Protein AF-A0A7C7GEC5-F1 (afdb_monomer_lite)

Radius of gyration: 15.91 Å; chains: 1; bounding box: 37×34×43 Å

Foldseek 3Di:
DDKDFDWDADPVQQATERPDIDDDDPLVRCLVVVVVQVVCVVVVNDDVVVSLVVVDVVVDPPDDSVNSVVVSVVVVVVVVVSVVDDHDYHHVVCVVDPDPPD

Secondary structure (DSSP, 8-state):
-EEEEEEEEETTTTEEEEEEEEEE-HHHHHHH-HHHHHHHHHTTSS-HHHHHHHHHHHH-TT--HHHHHHHHHHHHHHHHHHTTS--EEE-GGGTTS-----

Sequence (102 aa):
MDCHEVWAYDDKKKIQKLADIIPLCKSCHLVKHPGFAMLLANEGKYNFDKLIRHFLKINGNGITEEDFMVYMQHQFEQQDERNQHKWTQDISFIYDYDVDLF

Structure (mmCIF, N/CA/C/O backb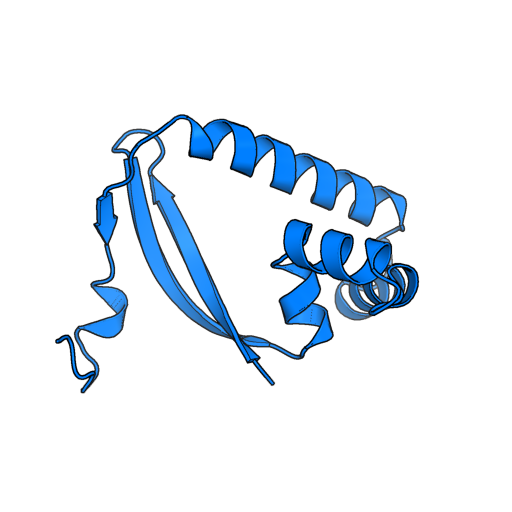one):
data_AF-A0A7C7GEC5-F1
#
_entry.id   AF-A0A7C7GEC5-F1
#
loop_
_atom_site.group_PDB
_atom_site.id
_atom_site.type_symbol
_atom_site.label_atom_id
_atom_site.label_alt_id
_atom_site.label_comp_id
_atom_site.label_asym_id
_atom_site.label_entity_id
_atom_site.label_seq_id
_atom_site.pdbx_PDB_ins_code
_atom_site.Cartn_x
_atom_site.Cartn_y
_atom_site.Cartn_z
_atom_site.occupancy
_atom_site.B_iso_or_equiv
_atom_site.auth_seq_id
_atom_site.auth_comp_id
_atom_site.auth_asym_id
_atom_site.auth_atom_id
_atom_site.pdbx_PDB_model_num
ATOM 1 N N . MET A 1 1 ? -10.694 -12.010 4.970 1.00 83.88 1 MET A N 1
ATOM 2 C CA . MET A 1 1 ? -9.238 -12.195 4.959 1.00 83.88 1 MET A CA 1
ATOM 3 C C . MET A 1 1 ? -8.882 -11.977 3.522 1.00 83.88 1 MET A C 1
ATOM 5 O O . MET A 1 1 ? -9.563 -12.548 2.679 1.00 83.88 1 MET A O 1
ATOM 9 N N . ASP A 1 2 ? -7.948 -11.076 3.279 1.00 93.56 2 ASP A N 1
ATOM 10 C CA . ASP A 1 2 ? -7.696 -10.513 1.961 1.00 93.56 2 ASP A CA 1
ATOM 11 C C . ASP A 1 2 ? -6.214 -10.750 1.649 1.00 93.56 2 ASP A C 1
ATOM 13 O O . ASP A 1 2 ? -5.374 -10.664 2.550 1.00 93.56 2 ASP A O 1
ATOM 17 N N . CYS A 1 3 ? -5.900 -11.099 0.406 1.00 94.75 3 CYS A N 1
ATOM 18 C CA . CYS A 1 3 ? -4.521 -11.277 -0.037 1.00 94.75 3 CYS A CA 1
ATOM 19 C C . CYS A 1 3 ? -3.882 -9.910 -0.277 1.00 94.75 3 CYS A C 1
ATOM 21 O O . CYS A 1 3 ? -4.491 -9.052 -0.909 1.00 94.75 3 CYS A O 1
ATOM 23 N N . HIS A 1 4 ? -2.661 -9.728 0.217 1.00 96.44 4 HIS A N 1
ATOM 24 C CA . HIS A 1 4 ? -1.879 -8.520 0.012 1.00 96.44 4 HIS A CA 1
ATOM 25 C C . HIS A 1 4 ? -0.555 -8.851 -0.666 1.00 96.44 4 HIS A C 1
ATOM 27 O O . HIS A 1 4 ? 0.206 -9.691 -0.184 1.00 96.44 4 HIS A O 1
ATOM 33 N N . GLU A 1 5 ? -0.287 -8.164 -1.767 1.00 96.19 5 GLU A N 1
ATOM 34 C CA . GLU A 1 5 ? 0.961 -8.255 -2.513 1.00 96.19 5 GLU A CA 1
ATOM 35 C C . GLU A 1 5 ? 2.060 -7.477 -1.783 1.00 96.1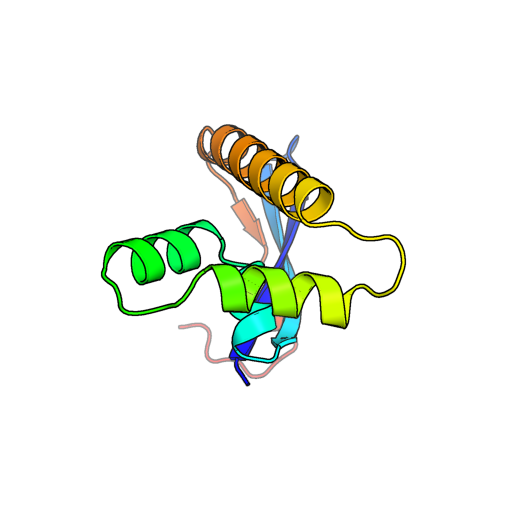9 5 GLU A C 1
ATOM 37 O O . GLU A 1 5 ? 1.914 -6.290 -1.483 1.00 96.19 5 GLU A O 1
ATOM 42 N N . VAL A 1 6 ? 3.185 -8.132 -1.519 1.00 97.00 6 VAL A N 1
ATOM 43 C CA . VAL A 1 6 ? 4.370 -7.498 -0.944 1.00 97.00 6 VAL A CA 1
ATOM 44 C C . VAL A 1 6 ? 5.347 -7.207 -2.072 1.00 97.00 6 VAL A C 1
ATOM 46 O O . VAL A 1 6 ? 5.855 -8.120 -2.718 1.00 97.00 6 VAL A O 1
ATOM 49 N N . TRP A 1 7 ? 5.632 -5.927 -2.294 1.00 97.19 7 TRP A N 1
ATOM 50 C CA . TRP A 1 7 ? 6.497 -5.467 -3.377 1.00 97.19 7 TRP A CA 1
ATOM 51 C C . TRP A 1 7 ? 7.852 -4.989 -2.845 1.00 97.19 7 TRP A C 1
ATOM 53 O O . TRP A 1 7 ? 7.916 -4.164 -1.933 1.00 97.19 7 TRP A O 1
ATOM 63 N N . ALA A 1 8 ? 8.937 -5.473 -3.447 1.00 97.44 8 ALA A N 1
ATOM 64 C CA . ALA A 1 8 ? 10.284 -4.936 -3.285 1.00 97.44 8 ALA A CA 1
ATOM 65 C C . ALA A 1 8 ? 10.625 -4.018 -4.468 1.00 97.44 8 ALA A C 1
ATOM 67 O O . ALA A 1 8 ? 10.252 -4.298 -5.606 1.00 97.44 8 ALA A O 1
ATOM 68 N N . TYR A 1 9 ? 11.356 -2.934 -4.210 1.00 97.31 9 TYR A N 1
ATOM 69 C CA . TYR A 1 9 ? 11.688 -1.932 -5.223 1.00 97.31 9 TYR A CA 1
ATOM 70 C C . TYR A 1 9 ? 13.208 -1.774 -5.340 1.00 97.31 9 TYR A C 1
ATOM 72 O O . TYR A 1 9 ? 13.891 -1.537 -4.346 1.00 97.31 9 TYR A O 1
ATOM 80 N N . ASP A 1 10 ? 13.738 -1.896 -6.560 1.00 97.50 10 ASP A N 1
ATOM 81 C CA . ASP A 1 10 ? 15.074 -1.412 -6.929 1.00 97.50 10 ASP A CA 1
ATOM 82 C C . ASP A 1 10 ? 14.898 -0.070 -7.649 1.00 97.50 10 ASP A C 1
ATOM 84 O O . ASP A 1 10 ? 14.705 -0.019 -8.868 1.00 97.50 10 ASP A O 1
ATOM 88 N N . ASP A 1 11 ? 14.940 1.031 -6.892 1.00 95.38 11 ASP A N 1
ATOM 89 C CA . ASP A 1 11 ? 14.716 2.380 -7.423 1.00 95.38 11 ASP A CA 1
ATOM 90 C C . ASP A 1 11 ? 15.811 2.832 -8.410 1.00 95.38 11 ASP A C 1
ATOM 92 O O . ASP A 1 11 ? 15.593 3.780 -9.165 1.00 95.38 11 ASP A O 1
ATOM 96 N N . LYS A 1 12 ? 16.976 2.167 -8.461 1.00 96.25 12 LYS A N 1
ATOM 97 C CA . LYS A 1 12 ? 18.041 2.489 -9.429 1.00 96.25 12 LYS A CA 1
ATOM 98 C C . LYS A 1 12 ? 17.783 1.833 -10.778 1.00 96.25 12 LYS A C 1
ATOM 100 O O . LYS A 1 12 ? 17.916 2.486 -11.809 1.00 96.25 12 LYS A O 1
ATOM 105 N N . LYS A 1 13 ? 17.417 0.549 -10.775 1.00 97.75 13 LYS A N 1
ATOM 106 C CA . LYS A 1 13 ? 17.105 -0.211 -11.998 1.00 97.75 13 LYS A CA 1
ATOM 107 C C . LYS A 1 13 ? 15.649 -0.070 -12.438 1.00 97.75 13 LYS A C 1
ATOM 109 O O . LYS A 1 13 ? 15.306 -0.541 -13.517 1.00 97.75 13 LYS A O 1
ATOM 114 N N . LYS A 1 14 ? 14.811 0.562 -11.612 1.00 98.00 14 LYS A N 1
ATOM 115 C CA . LYS A 1 14 ? 13.359 0.676 -11.790 1.00 98.00 14 LYS A CA 1
ATOM 116 C C . LYS A 1 14 ? 12.696 -0.694 -11.951 1.00 98.00 14 LYS A C 1
ATOM 118 O O . LYS A 1 14 ? 11.890 -0.907 -12.855 1.00 98.00 14 LYS A O 1
ATOM 123 N N . ILE A 1 15 ? 13.043 -1.621 -11.055 1.00 98.25 15 ILE A N 1
ATOM 124 C CA . ILE A 1 15 ? 12.418 -2.948 -10.965 1.00 98.25 15 ILE A CA 1
ATOM 125 C C . ILE A 1 15 ? 11.482 -2.977 -9.757 1.00 98.25 15 ILE A C 1
ATOM 127 O O . ILE A 1 15 ? 11.915 -2.727 -8.634 1.00 98.25 15 ILE A O 1
ATOM 131 N N . GLN A 1 16 ? 10.211 -3.289 -9.998 1.00 98.31 16 GLN A N 1
ATOM 132 C CA . GLN A 1 16 ? 9.210 -3.568 -8.974 1.00 98.31 16 GLN A CA 1
ATOM 133 C C . GLN A 1 16 ? 9.023 -5.085 -8.938 1.00 98.31 16 GLN A C 1
ATOM 135 O O . GLN A 1 16 ? 8.466 -5.667 -9.865 1.00 98.31 16 GLN A O 1
ATOM 140 N N . LYS A 1 17 ? 9.517 -5.735 -7.889 1.00 98.06 17 LYS A N 1
ATOM 141 C CA . LYS A 1 17 ? 9.494 -7.188 -7.758 1.00 98.06 17 LYS A CA 1
ATOM 142 C C . LYS A 1 17 ? 8.409 -7.630 -6.788 1.00 98.06 17 LYS A C 1
ATOM 144 O O . LYS A 1 17 ? 8.400 -7.175 -5.645 1.00 98.06 17 LYS A O 1
ATOM 149 N N . LEU A 1 18 ? 7.531 -8.532 -7.219 1.00 97.56 18 LEU A N 1
ATOM 150 C CA . LEU A 1 18 ? 6.621 -9.233 -6.319 1.00 97.56 18 LEU A CA 1
ATOM 151 C C . LEU A 1 18 ? 7.474 -10.146 -5.443 1.00 97.56 18 LEU A C 1
ATOM 153 O O . LEU A 1 18 ? 8.149 -11.041 -5.947 1.00 97.56 18 LEU A O 1
ATOM 157 N N . ALA A 1 19 ? 7.519 -9.855 -4.150 1.00 97.38 19 ALA A N 1
ATOM 158 C CA . ALA A 1 19 ? 8.359 -10.563 -3.196 1.00 97.38 19 ALA A CA 1
ATOM 159 C C . ALA A 1 19 ? 7.580 -11.636 -2.436 1.00 97.38 19 ALA A C 1
ATOM 161 O O . ALA A 1 19 ? 8.159 -12.663 -2.095 1.00 97.38 19 ALA A O 1
ATOM 162 N N . ASP A 1 20 ? 6.300 -11.381 -2.155 1.00 96.12 20 ASP A N 1
ATOM 163 C CA . ASP A 1 20 ? 5.436 -12.298 -1.416 1.00 96.12 20 ASP A CA 1
ATOM 164 C C . ASP A 1 20 ? 3.948 -11.968 -1.637 1.00 96.12 20 ASP A C 1
ATOM 166 O O . ASP A 1 20 ? 3.602 -10.874 -2.095 1.00 96.12 20 ASP A O 1
ATOM 170 N N . ILE A 1 21 ? 3.063 -12.889 -1.257 1.00 95.25 21 ILE A N 1
ATOM 171 C CA . ILE A 1 21 ? 1.617 -12.670 -1.142 1.00 95.25 21 ILE A CA 1
ATOM 172 C C . ILE A 1 21 ? 1.178 -13.167 0.234 1.00 95.25 21 ILE A C 1
ATOM 174 O O . ILE A 1 21 ? 1.153 -14.367 0.502 1.00 95.25 21 ILE A O 1
ATOM 178 N N . ILE A 1 22 ? 0.775 -12.243 1.106 1.00 95.88 22 ILE A N 1
ATOM 179 C CA . ILE A 1 22 ? 0.432 -12.564 2.495 1.00 95.88 22 ILE A CA 1
ATOM 180 C C . ILE A 1 22 ? -1.067 -12.397 2.770 1.00 95.88 22 ILE A C 1
ATOM 182 O O . ILE A 1 22 ? -1.695 -11.464 2.261 1.00 95.88 22 ILE A O 1
ATOM 186 N N . PRO A 1 23 ? -1.676 -13.256 3.606 1.00 96.62 23 PRO A N 1
ATOM 187 C CA . PRO A 1 23 ? -3.062 -13.088 4.009 1.00 96.62 23 PRO A CA 1
ATOM 188 C C . PRO A 1 23 ? -3.170 -12.079 5.162 1.00 96.62 23 PRO A C 1
ATOM 190 O O . PRO A 1 23 ? -2.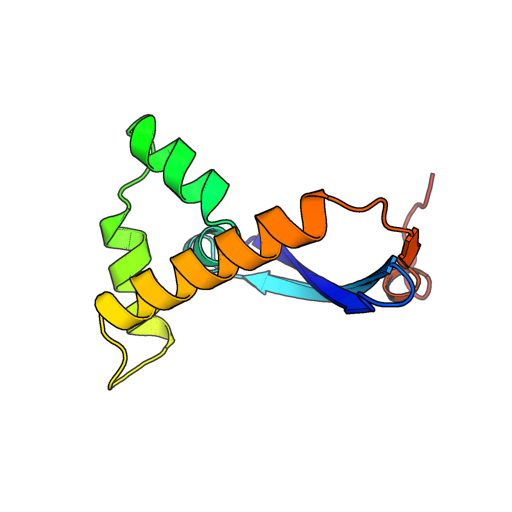564 -12.244 6.221 1.00 96.62 23 PRO A O 1
ATOM 193 N N . LEU A 1 24 ? -3.995 -11.047 4.992 1.00 97.00 24 LEU A N 1
ATOM 194 C CA . LEU A 1 24 ? -4.248 -10.019 6.002 1.00 97.00 24 LEU A CA 1
ATOM 195 C C . LEU A 1 24 ? -5.719 -9.990 6.428 1.00 97.00 24 LEU A C 1
ATOM 197 O O . LEU A 1 24 ? -6.641 -10.330 5.680 1.00 97.00 24 LEU A O 1
ATOM 201 N N . CYS A 1 25 ? -5.979 -9.555 7.664 1.00 96.44 25 CYS A N 1
ATOM 202 C CA . CYS A 1 25 ? -7.339 -9.168 8.030 1.00 96.44 25 CYS A CA 1
ATOM 203 C C . CYS A 1 25 ? -7.734 -7.889 7.267 1.00 96.44 25 CYS A C 1
ATOM 205 O O . CYS A 1 25 ? -6.865 -7.105 6.893 1.00 96.44 25 CYS A O 1
ATOM 207 N N . LYS A 1 26 ? -9.038 -7.645 7.076 1.00 94.12 26 LYS A N 1
ATOM 208 C CA . LYS A 1 26 ? -9.535 -6.503 6.280 1.00 94.12 26 LYS A CA 1
ATOM 209 C C . LYS A 1 26 ? -8.960 -5.155 6.735 1.00 94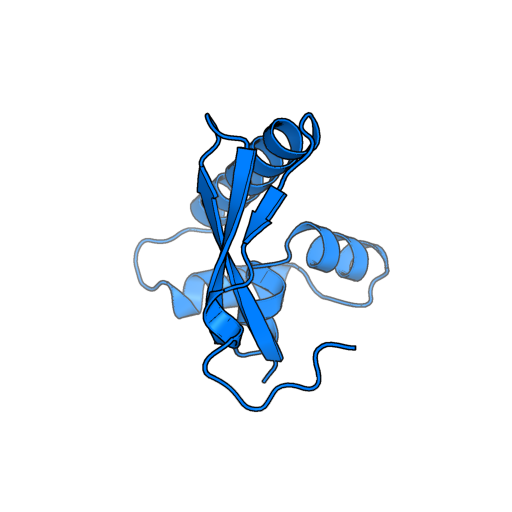.12 26 LYS A C 1
ATOM 211 O O . LYS A 1 26 ? -8.618 -4.316 5.913 1.00 94.12 26 LYS A O 1
ATOM 216 N N . SER A 1 27 ? -8.831 -4.949 8.046 1.00 95.38 27 SER A N 1
ATOM 217 C CA . SER A 1 27 ? -8.275 -3.709 8.596 1.00 95.38 27 SER A CA 1
ATOM 218 C C . SER A 1 27 ? -6.762 -3.604 8.383 1.00 95.38 27 SER A C 1
ATOM 220 O O . SER A 1 27 ? -6.303 -2.543 7.978 1.00 95.38 27 SER A O 1
ATOM 222 N N . CYS A 1 28 ? -5.997 -4.689 8.560 1.00 96.06 28 CYS A N 1
ATOM 223 C CA . CYS A 1 28 ? -4.572 -4.715 8.200 1.00 96.06 28 CYS A CA 1
ATOM 224 C C . CYS A 1 28 ? -4.366 -4.454 6.702 1.00 96.06 28 CYS A C 1
ATOM 226 O O . CYS A 1 28 ? -3.442 -3.742 6.327 1.00 96.06 28 CYS A O 1
ATOM 228 N N . HIS A 1 29 ? -5.233 -5.005 5.853 1.00 96.50 29 HIS A N 1
ATOM 229 C CA . HIS A 1 29 ? -5.180 -4.793 4.412 1.00 96.50 29 HIS A CA 1
ATOM 230 C C . HIS A 1 29 ? -5.450 -3.324 4.050 1.00 96.50 29 HIS A C 1
ATOM 232 O O . HIS A 1 29 ? -4.681 -2.720 3.312 1.00 96.50 29 HIS A O 1
ATOM 238 N N . LEU A 1 30 ? -6.465 -2.695 4.656 1.00 95.50 30 LEU A N 1
ATOM 239 C CA . LEU A 1 30 ? -6.733 -1.263 4.471 1.00 95.50 30 LEU A CA 1
ATOM 240 C C . LEU A 1 30 ? -5.593 -0.361 4.969 1.00 95.50 30 LEU A C 1
ATOM 242 O O . LEU A 1 30 ? -5.340 0.663 4.346 1.00 95.50 30 LEU A O 1
ATOM 246 N N . VAL A 1 31 ? -4.875 -0.739 6.036 1.00 95.31 31 VAL A N 1
ATOM 247 C CA . VAL A 1 31 ? -3.666 -0.011 6.482 1.00 95.31 31 VAL A CA 1
ATOM 248 C C . VAL A 1 31 ? -2.598 -0.001 5.384 1.00 95.31 31 VAL A C 1
ATOM 250 O O . VAL A 1 31 ? -1.899 0.994 5.224 1.00 95.31 31 VAL A O 1
ATOM 253 N N . LYS A 1 32 ? -2.480 -1.086 4.610 1.00 95.06 32 LYS A N 1
ATOM 254 C CA . LYS A 1 32 ? -1.551 -1.176 3.475 1.00 95.06 32 LYS A CA 1
ATOM 255 C C . LYS A 1 32 ? -2.038 -0.451 2.218 1.00 95.06 32 LYS A C 1
ATOM 257 O O . LYS A 1 32 ? -1.231 -0.185 1.335 1.00 95.06 32 LYS A O 1
ATOM 262 N N . HIS A 1 33 ? -3.320 -0.084 2.155 1.00 94.62 33 HIS A N 1
ATOM 263 C CA . HIS A 1 33 ? -3.917 0.693 1.065 1.00 94.62 33 HIS A CA 1
ATOM 264 C C . HIS A 1 33 ? -4.472 2.038 1.568 1.00 94.62 33 HIS A C 1
ATOM 266 O O . HIS A 1 33 ? -5.682 2.284 1.500 1.00 94.62 33 HIS A O 1
ATOM 272 N N . PRO A 1 34 ? -3.596 2.937 2.056 1.00 92.19 34 PRO A N 1
ATOM 273 C CA . PRO A 1 34 ? -3.993 4.173 2.725 1.00 92.19 34 PRO A CA 1
ATOM 274 C C . PRO A 1 34 ? -4.842 5.106 1.852 1.00 92.19 34 PRO A C 1
ATOM 276 O O . PRO A 1 34 ? -5.860 5.617 2.316 1.00 92.19 34 PRO A O 1
ATOM 279 N N . GLY A 1 35 ? -4.488 5.275 0.573 1.00 93.00 35 GLY A N 1
ATOM 280 C CA . GLY A 1 35 ? -5.264 6.101 -0.361 1.00 93.00 35 GLY A CA 1
ATOM 281 C C . GLY A 1 35 ? -6.689 5.579 -0.578 1.00 93.00 35 GLY A C 1
ATOM 282 O O . GLY A 1 35 ? -7.645 6.354 -0.583 1.00 93.00 35 GLY A O 1
ATOM 283 N N . PHE A 1 36 ? -6.860 4.257 -0.668 1.00 94.94 36 PHE A N 1
ATOM 284 C CA . PHE A 1 36 ? -8.186 3.644 -0.770 1.00 94.94 36 PHE A CA 1
ATOM 285 C C . PHE A 1 36 ? -8.976 3.780 0.537 1.00 94.94 36 PHE A C 1
ATOM 287 O O . PHE A 1 36 ? -10.157 4.125 0.512 1.00 94.94 36 PHE A O 1
ATOM 294 N N . ALA A 1 37 ? -8.330 3.578 1.688 1.00 94.69 37 ALA A N 1
ATOM 295 C CA . ALA A 1 37 ? -8.968 3.764 2.987 1.00 94.69 37 ALA A CA 1
ATOM 296 C C . ALA A 1 37 ? -9.471 5.206 3.191 1.00 94.69 37 ALA A C 1
ATOM 298 O O . ALA A 1 37 ? -10.576 5.401 3.703 1.00 94.69 37 ALA A O 1
ATOM 299 N N . MET A 1 38 ? -8.699 6.206 2.749 1.00 93.56 38 MET A N 1
ATOM 300 C CA . MET A 1 38 ? -9.104 7.615 2.768 1.00 93.56 38 MET A CA 1
ATOM 301 C C . MET A 1 38 ? -10.294 7.888 1.843 1.00 93.56 38 MET A C 1
ATOM 303 O O . MET A 1 38 ? -11.233 8.564 2.260 1.00 93.56 38 MET A O 1
ATOM 307 N N . LEU A 1 39 ? -10.302 7.326 0.628 1.00 95.88 39 LEU A N 1
ATOM 308 C CA . LEU A 1 39 ? -11.438 7.447 -0.292 1.00 95.88 39 LEU A CA 1
ATOM 309 C C . LEU A 1 39 ? -12.727 6.903 0.340 1.00 95.88 39 LEU A C 1
ATOM 311 O O . LEU A 1 39 ? -13.741 7.597 0.368 1.00 95.88 39 LEU A O 1
ATOM 315 N N . LEU A 1 40 ? -12.680 5.696 0.913 1.00 96.00 40 LEU A N 1
ATOM 316 C CA . LEU A 1 40 ? -13.841 5.103 1.582 1.00 96.00 40 LEU A CA 1
ATOM 317 C C . LEU A 1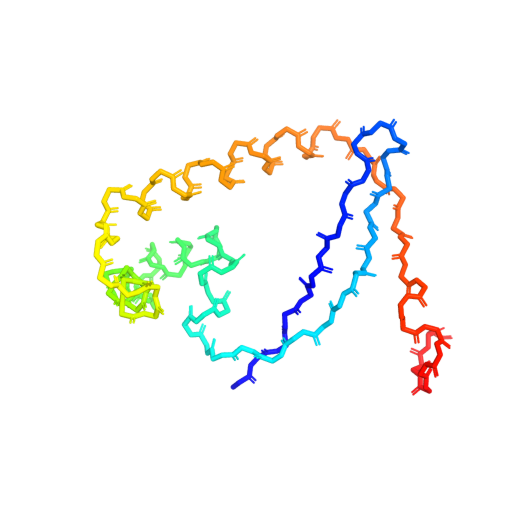 40 ? -14.325 5.943 2.769 1.00 96.00 40 LEU A C 1
ATOM 319 O O . LEU A 1 40 ? -15.531 6.032 3.003 1.00 96.00 40 LEU A O 1
ATOM 323 N N . ALA A 1 41 ? -13.403 6.537 3.531 1.00 95.19 41 ALA A N 1
ATOM 324 C CA . ALA A 1 41 ? -13.753 7.415 4.640 1.00 95.19 41 ALA A CA 1
ATOM 325 C C . ALA A 1 41 ? -14.434 8.702 4.155 1.00 95.19 41 ALA A C 1
ATOM 327 O O . ALA A 1 41 ? -15.466 9.085 4.702 1.00 95.19 41 ALA A O 1
ATOM 328 N N . ASN A 1 42 ? -13.916 9.316 3.088 1.00 96.00 42 ASN A N 1
ATOM 329 C CA . ASN A 1 42 ? -14.500 10.509 2.477 1.00 96.00 42 ASN A CA 1
ATOM 330 C C . ASN A 1 42 ? -15.909 10.252 1.912 1.00 96.00 42 ASN A C 1
ATOM 332 O O . ASN A 1 42 ? -16.782 11.110 1.984 1.00 96.00 42 ASN A O 1
ATOM 336 N N . GLU A 1 43 ? -16.159 9.046 1.404 1.00 97.44 43 GLU A N 1
ATOM 337 C CA . GLU A 1 43 ? -17.484 8.614 0.940 1.00 97.44 43 GLU A CA 1
ATOM 338 C C . GLU A 1 43 ? -18.428 8.179 2.080 1.00 97.44 43 GLU A C 1
ATOM 340 O O . GLU A 1 43 ? -19.545 7.731 1.819 1.00 97.44 43 GLU A O 1
ATOM 345 N N . GLY A 1 44 ? -17.990 8.240 3.343 1.00 95.88 44 GLY A N 1
ATOM 346 C CA . GLY A 1 44 ? -18.767 7.782 4.500 1.00 95.88 44 GLY A CA 1
ATOM 347 C C . GLY A 1 44 ? -18.949 6.260 4.577 1.00 95.88 44 GLY A C 1
ATOM 348 O O . GLY A 1 44 ? -19.731 5.766 5.390 1.00 95.88 44 GLY A O 1
ATOM 349 N N . LYS A 1 45 ? -18.227 5.493 3.752 1.00 95.44 45 LYS A N 1
ATOM 350 C CA . LYS A 1 45 ? -18.290 4.021 3.686 1.00 95.44 45 LYS A CA 1
ATOM 351 C C . LYS A 1 45 ? -17.384 3.344 4.711 1.00 95.44 45 LYS A C 1
ATOM 353 O O . LYS A 1 45 ? -17.489 2.137 4.928 1.00 95.44 45 LYS A O 1
ATOM 358 N N . TYR A 1 46 ? -16.489 4.101 5.339 1.00 94.25 46 TYR A N 1
ATOM 359 C CA . TYR A 1 46 ? -15.567 3.587 6.339 1.00 94.25 46 TYR A CA 1
ATOM 360 C C . TYR A 1 46 ? -15.281 4.623 7.432 1.00 94.25 46 TYR A C 1
ATOM 362 O O . TYR A 1 46 ? -15.311 5.823 7.195 1.00 94.25 46 TYR A O 1
ATOM 370 N N . ASN A 1 47 ? -15.001 4.160 8.651 1.00 94.50 47 ASN A N 1
ATOM 371 C CA . ASN A 1 47 ? -14.615 5.029 9.764 1.00 94.50 47 ASN A CA 1
ATOM 372 C C . ASN A 1 47 ? -13.090 4.981 9.918 1.00 94.50 47 ASN A C 1
ATOM 374 O O . ASN A 1 47 ? -12.547 3.948 10.318 1.00 94.50 47 ASN A O 1
ATOM 378 N N . PHE A 1 48 ? -12.415 6.087 9.609 1.00 93.44 48 PHE A N 1
ATOM 379 C CA . PHE A 1 48 ? -10.955 6.154 9.614 1.00 93.44 48 PHE A CA 1
ATOM 380 C C . PHE A 1 48 ? -10.351 5.948 11.015 1.00 93.44 48 PHE A C 1
ATOM 382 O O . PHE A 1 48 ? -9.381 5.207 11.149 1.00 93.44 48 PHE A O 1
ATOM 389 N N . ASP A 1 49 ? -10.999 6.427 12.082 1.00 94.56 49 ASP A N 1
ATOM 390 C CA . ASP A 1 49 ? -10.566 6.178 13.469 1.00 94.56 49 ASP A CA 1
ATOM 391 C C . ASP A 1 49 ? -10.538 4.684 13.817 1.00 94.56 49 ASP A C 1
ATOM 393 O O . ASP A 1 49 ? -9.760 4.237 14.661 1.00 94.56 49 ASP A O 1
ATOM 397 N N . LYS A 1 50 ? -11.395 3.858 13.190 1.00 95.06 50 LYS A N 1
ATOM 398 C CA . LYS A 1 50 ? -11.308 2.395 13.349 1.00 95.06 50 LYS A CA 1
ATOM 399 C C . LYS A 1 50 ? -10.007 1.845 12.769 1.00 95.06 50 LYS A C 1
ATOM 401 O O . LYS A 1 50 ? -9.493 0.880 13.327 1.00 95.06 50 LYS A O 1
ATOM 406 N N . LEU A 1 51 ? -9.485 2.432 11.691 1.00 95.06 51 LEU A N 1
ATOM 407 C CA . LEU A 1 51 ? -8.192 2.050 11.122 1.00 95.06 51 LEU A CA 1
ATOM 408 C C . LEU A 1 51 ? -7.052 2.406 12.069 1.00 95.06 51 LEU A C 1
ATOM 410 O O . LEU A 1 51 ? -6.237 1.539 12.367 1.00 95.06 51 LEU A O 1
ATOM 414 N N . ILE A 1 52 ? -7.061 3.636 12.590 1.00 95.56 52 ILE A N 1
ATOM 415 C CA . ILE A 1 52 ? -6.058 4.133 13.538 1.00 95.56 52 ILE A CA 1
ATOM 416 C C . ILE A 1 52 ? -6.028 3.226 14.771 1.00 95.56 52 ILE A C 1
ATOM 418 O O . ILE A 1 52 ? -5.011 2.604 15.066 1.00 95.56 52 ILE A O 1
ATOM 422 N N . ARG A 1 53 ? -7.177 3.016 15.430 1.00 95.88 53 ARG A N 1
ATOM 423 C CA . ARG A 1 53 ? -7.269 2.113 16.592 1.00 95.88 53 ARG A CA 1
ATOM 424 C C . ARG A 1 53 ? -6.799 0.693 16.285 1.00 95.88 53 ARG A C 1
ATOM 426 O O . ARG A 1 53 ? -6.208 0.045 17.146 1.00 95.88 53 ARG A O 1
ATOM 433 N N . HIS A 1 54 ? -7.079 0.187 15.084 1.00 96.19 54 HIS A N 1
ATOM 434 C CA . HIS A 1 54 ? -6.611 -1.132 14.676 1.00 96.19 54 HIS A CA 1
ATOM 435 C C . HIS A 1 54 ? -5.086 -1.170 14.527 1.00 96.19 54 HIS A C 1
ATOM 437 O O . HIS A 1 54 ? -4.458 -2.081 15.059 1.00 96.19 54 HIS A O 1
ATOM 443 N N . PHE A 1 55 ? -4.494 -0.172 13.869 1.00 96.50 55 PHE A N 1
ATOM 444 C CA . PHE A 1 55 ? -3.047 -0.042 13.726 1.00 96.50 55 PHE A CA 1
ATOM 445 C C . PHE A 1 55 ? -2.345 -0.007 15.086 1.00 96.50 55 PHE A C 1
ATOM 447 O O . PHE A 1 55 ? -1.426 -0.792 15.314 1.00 96.50 55 PHE A O 1
ATOM 454 N N . LEU A 1 56 ? -2.824 0.827 16.013 1.00 96.19 56 LEU A N 1
ATOM 455 C CA . LEU A 1 56 ? -2.270 0.922 17.367 1.00 96.19 56 LEU A CA 1
ATOM 456 C C . LEU A 1 56 ? -2.354 -0.417 18.105 1.00 96.19 56 LEU A C 1
ATOM 458 O O . LEU A 1 56 ? -1.374 -0.895 18.670 1.00 96.19 56 LEU A O 1
ATOM 462 N N . LYS A 1 57 ? -3.521 -1.071 18.048 1.00 96.19 57 LYS A N 1
ATOM 463 C CA . LYS A 1 57 ? -3.742 -2.367 18.699 1.00 96.19 57 LYS A CA 1
ATOM 464 C C . LYS A 1 57 ? -2.782 -3.446 18.192 1.00 96.19 57 LYS A C 1
ATOM 466 O O . LYS A 1 57 ? -2.327 -4.260 18.989 1.00 96.19 57 LYS A O 1
ATOM 471 N N . ILE A 1 58 ? -2.543 -3.504 16.881 1.00 96.19 58 ILE A N 1
ATOM 472 C CA . ILE A 1 58 ? -1.723 -4.557 16.267 1.00 96.19 58 ILE A CA 1
ATOM 473 C C . ILE A 1 58 ? -0.227 -4.316 16.489 1.00 96.19 58 ILE A C 1
ATOM 475 O O . ILE A 1 58 ? 0.496 -5.279 16.729 1.00 96.19 58 ILE A O 1
ATOM 479 N N . ASN A 1 59 ? 0.234 -3.064 16.441 1.00 94.25 59 ASN A N 1
ATOM 480 C CA . ASN A 1 59 ? 1.659 -2.747 16.588 1.00 94.25 59 ASN A CA 1
ATOM 481 C C . ASN A 1 59 ? 2.119 -2.616 18.054 1.00 94.25 59 ASN A C 1
ATOM 483 O O . ASN A 1 59 ? 3.316 -2.667 18.319 1.00 94.25 59 ASN A O 1
ATOM 487 N N . GLY A 1 60 ? 1.192 -2.539 19.013 1.00 87.81 60 GLY A N 1
ATOM 488 C CA . GLY A 1 60 ? 1.486 -2.697 20.438 1.00 87.81 60 GLY A CA 1
ATOM 489 C C . GLY A 1 60 ? 1.850 -1.405 21.174 1.00 87.81 60 GLY A C 1
ATOM 490 O O . GLY A 1 60 ? 1.574 -0.293 20.727 1.00 87.81 60 GLY A O 1
ATOM 491 N N . ASN A 1 61 ? 2.420 -1.568 22.370 1.00 84.44 61 ASN A N 1
ATOM 492 C CA . ASN A 1 61 ? 2.656 -0.472 23.310 1.00 84.44 61 ASN A CA 1
ATOM 493 C C . ASN A 1 61 ? 3.763 0.472 22.824 1.00 84.44 61 ASN A C 1
ATOM 495 O O . ASN A 1 61 ? 4.836 0.022 22.433 1.00 84.44 61 ASN A O 1
ATOM 499 N N . GLY A 1 62 ? 3.520 1.779 22.939 1.00 88.94 62 GLY A N 1
ATOM 500 C CA . GLY A 1 62 ? 4.476 2.829 22.579 1.00 88.94 62 GLY A CA 1
ATOM 501 C C . GLY A 1 62 ? 4.260 3.433 21.192 1.00 88.94 62 GLY A C 1
ATOM 502 O O . GLY A 1 62 ? 4.860 4.460 20.910 1.00 88.94 62 GLY A O 1
ATOM 503 N N . ILE A 1 63 ? 3.379 2.850 20.371 1.00 95.06 63 ILE A N 1
ATOM 504 C CA . ILE A 1 63 ? 2.918 3.461 19.120 1.00 95.06 63 ILE A CA 1
ATOM 505 C C . ILE A 1 63 ? 1.744 4.392 19.420 1.00 95.06 63 ILE A C 1
ATOM 507 O O . ILE A 1 63 ? 0.805 4.029 20.133 1.00 95.06 63 ILE A O 1
ATOM 511 N N . THR A 1 64 ? 1.802 5.592 18.865 1.00 95.81 64 THR A N 1
ATOM 512 C CA . THR A 1 64 ? 0.823 6.664 19.033 1.00 95.81 64 THR A CA 1
ATOM 513 C C . THR A 1 64 ? 0.079 6.948 17.730 1.00 95.81 64 THR A C 1
ATOM 515 O O . THR A 1 64 ? 0.452 6.475 16.655 1.00 95.81 64 THR A O 1
ATOM 518 N N . GLU A 1 65 ? -1.006 7.720 17.810 1.00 95.50 65 GLU A N 1
ATOM 519 C CA . GLU A 1 65 ? -1.698 8.202 16.607 1.00 95.50 65 GLU A CA 1
ATOM 520 C C . GLU A 1 65 ? -0.775 9.062 15.735 1.00 95.50 65 GLU A C 1
ATOM 522 O O . GLU A 1 65 ? -0.851 8.978 14.513 1.00 95.50 65 GLU A O 1
ATOM 527 N N . GLU A 1 66 ? 0.150 9.806 16.347 1.00 96.38 66 GLU A N 1
ATOM 528 C CA . GLU A 1 66 ? 1.162 10.581 15.626 1.00 96.38 66 GLU A CA 1
ATOM 529 C C . GLU A 1 66 ? 2.077 9.669 14.801 1.00 96.38 66 GLU A C 1
ATOM 531 O O . GLU A 1 66 ? 2.304 9.932 13.625 1.00 96.38 66 GLU A O 1
ATOM 536 N N . ASP A 1 67 ? 2.520 8.537 15.359 1.00 95.75 67 ASP A N 1
ATOM 537 C CA . ASP A 1 67 ? 3.333 7.563 14.617 1.00 95.75 67 ASP A CA 1
ATOM 538 C C . ASP A 1 67 ? 2.582 6.997 13.407 1.00 95.75 67 ASP A C 1
ATOM 540 O O . ASP A 1 67 ? 3.171 6.766 12.349 1.00 95.75 67 ASP A O 1
ATOM 544 N N . PHE A 1 68 ? 1.266 6.792 13.539 1.00 95.00 68 PHE A N 1
ATOM 545 C CA . PHE A 1 68 ? 0.430 6.403 12.409 1.00 95.00 68 PHE A CA 1
ATOM 546 C C . PHE A 1 68 ? 0.383 7.506 11.345 1.00 95.00 68 PHE A C 1
ATOM 548 O O . PHE A 1 68 ? 0.546 7.210 10.164 1.00 95.00 68 PHE A O 1
ATOM 555 N N . MET A 1 69 ? 0.206 8.769 11.735 1.00 95.12 69 MET A N 1
ATOM 556 C CA . MET A 1 69 ? 0.180 9.891 10.791 1.00 95.12 69 MET A CA 1
ATOM 557 C C . MET A 1 69 ? 1.524 10.073 10.074 1.00 95.12 69 MET A C 1
ATOM 559 O O . MET A 1 69 ? 1.543 10.216 8.850 1.00 95.12 69 MET A O 1
ATOM 563 N N . VAL A 1 70 ? 2.642 9.968 10.798 1.00 96.19 70 VAL A N 1
ATOM 564 C CA . VAL A 1 70 ? 4.000 9.989 10.232 1.00 96.19 70 VAL A CA 1
ATOM 565 C C . VAL A 1 70 ? 4.207 8.824 9.263 1.00 96.19 70 VAL A C 1
ATOM 567 O O . VAL A 1 70 ? 4.716 9.020 8.158 1.00 96.19 70 VAL A O 1
ATOM 570 N N . TYR A 1 71 ? 3.769 7.614 9.629 1.00 94.06 71 TYR A N 1
ATOM 571 C CA . TYR A 1 71 ? 3.809 6.457 8.735 1.00 94.06 71 TYR A CA 1
ATOM 572 C C . TYR A 1 71 ? 3.053 6.736 7.431 1.00 94.06 71 TYR A C 1
AT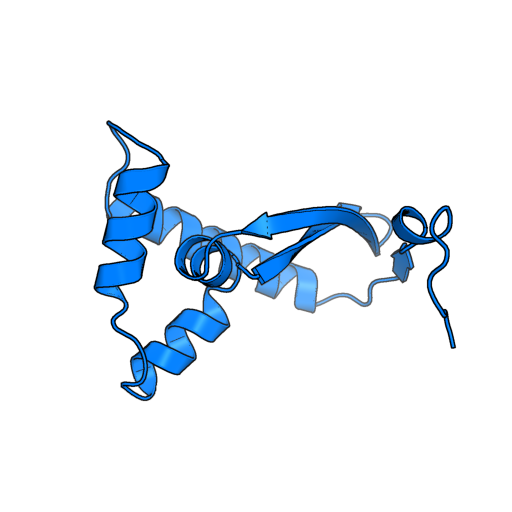OM 574 O O . TYR A 1 71 ? 3.599 6.532 6.347 1.00 94.06 71 TYR A O 1
ATOM 582 N N . MET A 1 72 ? 1.822 7.237 7.532 1.00 94.69 72 MET A N 1
ATOM 583 C CA . MET A 1 72 ? 0.966 7.543 6.385 1.00 94.69 72 MET A CA 1
ATOM 584 C C . MET A 1 72 ? 1.598 8.587 5.467 1.00 94.69 72 MET A C 1
ATOM 586 O O . MET A 1 72 ? 1.664 8.371 4.257 1.00 94.69 72 MET A O 1
ATOM 590 N N . GLN A 1 73 ? 2.110 9.680 6.038 1.00 96.25 73 GLN A N 1
ATOM 591 C CA . GLN A 1 73 ? 2.815 10.716 5.289 1.00 96.25 73 GLN A CA 1
ATOM 592 C C . GLN A 1 73 ? 3.995 10.121 4.511 1.00 96.25 73 GLN A C 1
ATOM 594 O O . GLN A 1 73 ? 4.091 10.304 3.299 1.00 96.25 73 GLN A O 1
ATOM 599 N N . HIS A 1 74 ? 4.836 9.329 5.177 1.00 96.00 74 HIS A N 1
ATOM 600 C CA . HIS A 1 74 ? 5.989 8.696 4.545 1.00 96.00 74 HIS A CA 1
ATOM 601 C C . HIS A 1 74 ? 5.603 7.707 3.428 1.00 96.00 74 HIS A C 1
ATOM 603 O O . HIS A 1 74 ? 6.344 7.553 2.454 1.00 96.00 74 HIS A O 1
ATOM 609 N N . GLN A 1 75 ? 4.463 7.013 3.547 1.00 95.19 75 GLN A N 1
ATOM 610 C CA . GLN A 1 75 ? 3.964 6.149 2.470 1.00 95.19 75 GLN A CA 1
ATOM 611 C C . GLN A 1 75 ? 3.532 6.964 1.243 1.00 95.19 75 GLN A C 1
ATOM 613 O O . GLN A 1 75 ? 3.865 6.579 0.123 1.00 95.19 75 GLN A O 1
ATOM 618 N N . PHE A 1 76 ? 2.829 8.084 1.437 1.00 96.06 76 PHE A N 1
ATOM 619 C CA . PHE A 1 76 ? 2.413 8.948 0.327 1.00 96.06 76 PHE A CA 1
ATOM 620 C C . PHE A 1 76 ? 3.600 9.617 -0.365 1.00 96.06 76 PHE A C 1
ATOM 622 O O . PHE A 1 76 ? 3.670 9.585 -1.588 1.00 96.06 76 PHE A O 1
ATOM 629 N N . GLU A 1 77 ? 4.574 10.125 0.393 1.00 97.19 77 GLU A N 1
ATOM 630 C CA . GLU A 1 77 ? 5.795 10.718 -0.171 1.00 97.19 77 GLU A CA 1
ATOM 631 C C . GLU A 1 77 ? 6.567 9.716 -1.045 1.00 97.19 77 GLU A C 1
ATOM 633 O O . GLU A 1 77 ? 6.973 10.040 -2.162 1.00 97.19 77 GLU A O 1
ATOM 638 N N . GLN A 1 78 ? 6.721 8.471 -0.577 1.00 95.06 78 GLN A N 1
ATOM 639 C CA . GLN A 1 78 ? 7.339 7.406 -1.375 1.00 95.06 78 GLN A CA 1
ATOM 640 C C . GLN A 1 78 ? 6.522 7.054 -2.618 1.00 95.06 78 GLN A C 1
ATOM 642 O O . GLN A 1 78 ? 7.089 6.812 -3.682 1.00 95.06 78 GLN A O 1
ATOM 647 N N . GLN A 1 79 ? 5.195 6.987 -2.501 1.00 94.69 79 GLN A N 1
ATOM 648 C CA . GLN A 1 79 ? 4.333 6.714 -3.648 1.00 94.69 79 GLN A CA 1
ATOM 649 C C . GLN A 1 79 ? 4.469 7.818 -4.705 1.00 94.69 79 GLN A C 1
ATOM 651 O O . GLN A 1 79 ? 4.631 7.509 -5.885 1.00 94.69 79 GLN A O 1
ATOM 656 N N . ASP A 1 80 ? 4.451 9.084 -4.296 1.00 96.31 80 ASP A N 1
ATOM 657 C CA . ASP A 1 80 ? 4.552 10.230 -5.198 1.00 96.31 80 ASP A CA 1
ATOM 658 C C . ASP A 1 80 ? 5.883 10.258 -5.956 1.00 96.31 80 ASP A C 1
ATOM 660 O O . ASP A 1 80 ? 5.894 10.514 -7.164 1.00 96.31 80 ASP A O 1
ATOM 664 N N . GLU A 1 81 ? 6.988 9.932 -5.278 1.00 96.31 81 GLU A N 1
ATOM 665 C CA . GLU A 1 81 ? 8.312 9.794 -5.893 1.00 96.31 81 GLU A CA 1
ATOM 666 C C . GLU A 1 81 ? 8.345 8.632 -6.895 1.00 96.31 81 GLU A C 1
ATOM 668 O O . GLU A 1 81 ? 8.715 8.811 -8.059 1.00 96.31 81 GLU A O 1
ATOM 673 N N . ARG A 1 82 ? 7.868 7.447 -6.500 1.00 95.81 82 ARG A N 1
ATOM 674 C CA . ARG A 1 82 ? 7.877 6.263 -7.372 1.00 95.81 82 ARG A CA 1
ATOM 675 C C . ARG A 1 82 ? 6.941 6.383 -8.571 1.00 95.81 82 ARG A C 1
ATOM 677 O O . ARG A 1 82 ? 7.249 5.818 -9.624 1.00 95.81 82 ARG A O 1
ATOM 684 N N . ASN A 1 83 ? 5.853 7.141 -8.450 1.00 95.69 83 ASN A N 1
ATOM 685 C CA . ASN A 1 83 ? 4.917 7.426 -9.540 1.00 95.69 83 ASN A CA 1
ATOM 686 C C . ASN A 1 83 ? 5.552 8.249 -10.678 1.00 95.69 83 ASN A C 1
ATOM 688 O O . ASN A 1 83 ? 5.019 8.262 -11.786 1.00 95.69 83 ASN A O 1
ATOM 692 N N . GLN A 1 84 ? 6.709 8.888 -10.456 1.00 97.00 84 GLN A N 1
ATOM 693 C CA . GLN A 1 84 ? 7.442 9.622 -11.500 1.00 97.00 84 GLN A CA 1
ATOM 694 C C . GLN A 1 84 ? 8.206 8.710 -12.472 1.00 97.00 84 GLN A C 1
ATOM 696 O O . GLN A 1 84 ? 8.887 9.185 -13.386 1.00 97.00 84 GLN A O 1
ATOM 701 N N . HIS A 1 85 ? 8.141 7.393 -12.281 1.00 96.00 85 HIS A N 1
ATOM 702 C CA . HIS A 1 85 ? 8.960 6.437 -13.010 1.00 96.00 85 HIS A CA 1
ATOM 703 C C . HIS A 1 85 ? 8.129 5.324 -13.639 1.00 96.00 85 HIS A C 1
ATOM 705 O O . HIS A 1 85 ? 7.116 4.883 -13.103 1.00 96.00 85 HIS A O 1
ATOM 711 N N . LYS A 1 86 ? 8.602 4.829 -14.785 1.00 97.50 86 LYS A N 1
ATOM 712 C CA . LYS A 1 86 ? 8.114 3.575 -15.358 1.00 97.50 86 LYS A CA 1
ATOM 713 C C . LYS A 1 86 ? 8.895 2.422 -14.749 1.00 97.50 86 LYS A C 1
ATOM 715 O O . LYS A 1 86 ? 10.123 2.462 -14.725 1.00 97.50 86 LYS A O 1
ATOM 720 N N . TRP A 1 87 ? 8.171 1.410 -14.300 1.00 97.81 87 TRP A N 1
ATOM 721 C CA . TRP A 1 87 ? 8.725 0.251 -13.616 1.00 97.81 87 TRP A CA 1
ATOM 722 C C . TRP A 1 87 ? 8.661 -0.983 -14.507 1.00 97.81 87 TRP A C 1
ATOM 724 O O . TRP A 1 87 ? 7.674 -1.202 -15.207 1.00 97.81 87 TRP A O 1
ATOM 734 N N . THR A 1 88 ? 9.713 -1.796 -14.463 1.00 98.25 88 THR A N 1
ATOM 735 C CA . THR A 1 88 ? 9.670 -3.174 -14.958 1.00 98.25 88 THR A CA 1
ATOM 736 C C . THR A 1 88 ? 9.172 -4.059 -13.825 1.00 98.25 88 THR A C 1
ATOM 738 O O . THR A 1 88 ? 9.768 -4.059 -12.747 1.00 98.25 88 THR A O 1
ATOM 741 N N . GLN A 1 89 ? 8.085 -4.791 -14.055 1.00 97.12 89 GLN A N 1
ATOM 742 C CA . GLN A 1 89 ? 7.522 -5.690 -13.053 1.00 97.12 89 GLN A CA 1
ATOM 743 C C . GLN A 1 89 ? 8.181 -7.066 -13.146 1.00 97.12 89 GLN A C 1
ATOM 745 O O . GLN A 1 89 ? 8.178 -7.696 -14.201 1.00 97.12 89 GLN A O 1
ATOM 750 N N . ASP A 1 90 ? 8.752 -7.519 -12.034 1.00 97.19 90 ASP A N 1
ATOM 751 C CA . ASP A 1 90 ? 9.273 -8.872 -11.861 1.00 97.19 90 ASP A CA 1
ATOM 752 C C . ASP A 1 90 ? 8.287 -9.661 -10.994 1.00 97.19 90 ASP A C 1
ATOM 754 O O . ASP A 1 90 ? 8.234 -9.491 -9.777 1.00 97.19 90 ASP A O 1
ATOM 758 N N . ILE A 1 91 ? 7.492 -10.515 -11.634 1.00 95.88 91 ILE A N 1
ATOM 759 C CA . ILE A 1 91 ? 6.521 -11.399 -10.976 1.00 95.88 91 ILE A CA 1
ATOM 760 C C . ILE A 1 91 ? 7.022 -12.844 -10.891 1.00 95.88 91 ILE A C 1
ATOM 762 O O . ILE A 1 91 ? 6.232 -13.757 -10.676 1.00 95.88 91 ILE A O 1
ATOM 766 N N . SER A 1 92 ? 8.334 -13.069 -11.026 1.00 94.81 92 SER A N 1
ATOM 767 C CA . SER A 1 92 ? 8.913 -14.420 -10.984 1.00 94.81 92 SER A CA 1
ATOM 768 C C . SER A 1 92 ? 8.571 -15.207 -9.718 1.00 94.81 92 SER A C 1
ATOM 770 O O . SER A 1 92 ? 8.590 -16.432 -9.754 1.00 94.81 92 SER A O 1
ATOM 772 N N . PHE A 1 93 ? 8.189 -14.527 -8.629 1.00 93.88 93 PHE A N 1
ATOM 773 C CA . PHE A 1 93 ? 7.696 -15.149 -7.398 1.00 93.88 93 PHE A CA 1
ATOM 774 C C . PHE A 1 93 ? 6.573 -16.166 -7.628 1.00 93.88 93 PHE A C 1
ATOM 776 O O . PHE A 1 93 ? 6.535 -17.177 -6.934 1.00 93.88 93 PHE A O 1
ATOM 783 N N . ILE A 1 94 ? 5.677 -15.927 -8.593 1.00 92.94 94 ILE A N 1
ATOM 784 C CA . ILE A 1 94 ? 4.552 -16.835 -8.846 1.00 92.94 94 ILE A CA 1
ATOM 785 C C . ILE A 1 94 ? 4.834 -17.895 -9.920 1.00 92.94 94 ILE A C 1
ATOM 787 O O . ILE A 1 94 ? 3.982 -18.742 -10.145 1.00 92.94 94 ILE A O 1
ATOM 791 N N . TYR A 1 95 ? 6.005 -17.895 -10.568 1.00 92.19 95 TYR A N 1
ATOM 792 C CA . TYR A 1 95 ? 6.294 -18.817 -11.682 1.00 92.19 95 TYR A CA 1
ATOM 793 C C . TYR A 1 95 ? 6.400 -20.284 -11.262 1.00 92.19 95 TYR A C 1
ATOM 795 O O . TYR A 1 95 ? 6.147 -21.167 -12.075 1.00 92.19 95 TYR A O 1
ATOM 803 N N . ASP A 1 96 ? 6.759 -20.541 -10.006 1.00 87.06 96 ASP A N 1
ATOM 804 C CA . ASP A 1 96 ? 6.863 -21.901 -9.468 1.00 87.06 96 ASP A CA 1
ATOM 805 C C . ASP A 1 96 ? 5.494 -22.491 -9.079 1.00 87.06 96 ASP A C 1
ATOM 807 O O . ASP A 1 96 ? 5.406 -23.649 -8.666 1.00 87.06 96 ASP A O 1
ATOM 811 N N . TYR A 1 97 ? 4.421 -21.703 -9.193 1.00 88.19 97 TYR A N 1
ATOM 812 C CA . TYR A 1 97 ? 3.058 -22.130 -8.906 1.00 88.19 97 TYR A CA 1
ATOM 813 C C . TYR A 1 97 ? 2.310 -22.423 -10.205 1.00 88.19 97 TYR A C 1
ATOM 815 O O . TYR A 1 97 ? 2.561 -21.808 -11.239 1.00 88.19 97 TYR A O 1
ATOM 823 N N . ASP A 1 98 ? 1.349 -23.343 -10.132 1.00 87.88 98 ASP A N 1
ATOM 824 C CA . ASP A 1 98 ? 0.419 -23.623 -11.228 1.00 87.88 98 ASP A CA 1
ATOM 825 C C . ASP A 1 98 ? -0.622 -22.497 -11.312 1.00 87.88 98 ASP A C 1
ATOM 827 O O . ASP A 1 98 ? -1.746 -22.596 -10.814 1.00 87.88 98 ASP A O 1
ATOM 831 N N . VAL A 1 99 ? -0.173 -21.353 -11.825 1.00 81.94 99 VAL A N 1
ATOM 832 C CA . VAL A 1 99 ? -0.979 -20.162 -12.076 1.00 81.94 99 VAL A CA 1
ATOM 833 C C . VAL A 1 99 ? -1.215 -20.035 -13.577 1.00 81.94 99 VAL A C 1
ATOM 835 O O . VAL A 1 99 ? -0.271 -20.052 -14.364 1.00 81.94 99 VAL A O 1
ATOM 838 N N . ASP A 1 100 ? -2.477 -19.871 -13.976 1.00 81.69 100 ASP A N 1
ATOM 839 C CA . ASP A 1 100 ? -2.834 -19.556 -15.362 1.00 81.69 100 ASP A CA 1
ATOM 840 C C . ASP A 1 100 ? -2.339 -18.137 -15.694 1.00 81.69 100 ASP A C 1
ATOM 842 O O . ASP A 1 100 ? -2.979 -17.129 -15.378 1.00 81.69 100 ASP A O 1
ATOM 846 N N . LEU A 1 101 ? -1.148 -18.055 -16.287 1.00 67.50 101 LEU A N 1
ATOM 847 C CA . LEU A 1 101 ? -0.540 -16.813 -16.756 1.00 67.50 101 LEU A CA 1
ATOM 848 C C . LEU A 1 101 ? -0.891 -16.594 -18.232 1.00 67.50 101 LEU A C 1
ATOM 850 O O . LEU A 1 101 ? -0.031 -16.748 -19.091 1.00 67.50 101 LEU A O 1
ATOM 854 N N . PHE A 1 102 ? -2.138 -16.170 -18.467 1.00 65.44 102 PHE A N 1
ATOM 855 C CA . PHE A 1 102 ? -2.743 -15.804 -19.763 1.00 65.44 102 PHE A CA 1
ATOM 856 C C . PHE A 1 102 ? -2.879 -16.911 -20.818 1.00 65.44 102 PHE A C 1
ATOM 858 O O . PHE A 1 102 ? -1.875 -17.542 -21.210 1.00 65.44 102 PHE A O 1
#

pLDDT: mean 94.33, std 5.08, range [65.44, 98.31]